Protein AF-A0AAW1LB04-F1 (afdb_monomer)

Mean predicted aligned error: 16.54 Å

Organism: Popillia japonica (NCBI:txid7064)

pLDDT: mean 76.68, std 17.07, range [38.66, 94.31]

Secondary structure (DSSP, 8-state):
----HHHHHHHHHHTTS--------GGG-HHHHHHHHPPPP--S--TT------HHHHHHHHHHHHHS-SS-HHHHHHHHHHSHHHHHHHHHHHH---S----TTTHHHHTTTTTEEEETTEEEE--

Solvent-accessible surface area (backbone atoms only — not comparable to full-atom values): 8220 Å² total; per-residue (Å²): 132,85,69,58,69,70,60,52,56,50,49,63,62,50,66,80,53,95,81,80,94,74,93,73,58,74,86,79,37,52,70,60,55,48,64,76,65,58,77,73,80,86,67,93,83,69,88,90,63,85,61,74,66,46,67,63,56,60,46,50,52,48,47,42,76,75,59,59,60,97,67,47,64,65,58,49,14,52,53,34,64,69,36,73,65,51,36,50,50,52,47,27,68,74,75,51,71,73,96,72,74,91,49,78,84,51,51,72,53,64,79,41,55,91,36,47,46,76,56,82,68,25,82,43,76,64,130

Sequence (127 aa):
MMAAARLQRWAILLSAY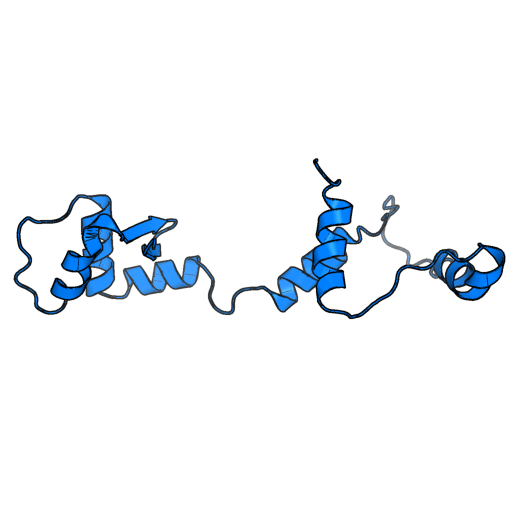DYKIKYRKGTEIANADALSRLPLPEVDEMEGKCNYFSAGSYFCNFIKGCMDPVITAEEIGEATQKDDVLKEIYKFVMYGWPKESSDPKLAPYFKYKNDITTDGNCLIRIK

Foldseek 3Di:
DDPDVVVVLVCVVCVVDDDDDDDDDPVVPVVVVCVVPDDDPDPPDDPDDPPCVPPCVVSVVVCCVVVVPPADPQNQLVVLCVDPQSVVLLCCQVVHNDPDDPDPSNVVVVVQSVQWHDDPSHIDGHD

Radius of gyration: 25.78 Å; Cα contacts (8 Å, |Δi|>4): 60; chains: 1; bounding box: 62×30×64 Å

Structure (mmCIF, N/CA/C/O backbone):
data_AF-A0AAW1LB04-F1
#
_entry.id   AF-A0AAW1LB04-F1
#
loop_
_atom_site.group_PDB
_atom_site.id
_atom_site.type_symbol
_atom_site.label_atom_id
_atom_site.label_alt_id
_atom_site.label_comp_id
_atom_site.label_asym_id
_atom_site.label_entity_id
_atom_site.label_seq_id
_atom_site.pdbx_PDB_ins_code
_atom_site.Cartn_x
_atom_site.Cartn_y
_atom_site.Cartn_z
_atom_site.occupancy
_atom_site.B_iso_or_equiv
_atom_site.auth_seq_id
_atom_site.auth_comp_id
_atom_site.auth_asym_id
_atom_site.auth_atom_id
_atom_site.pdbx_PDB_mo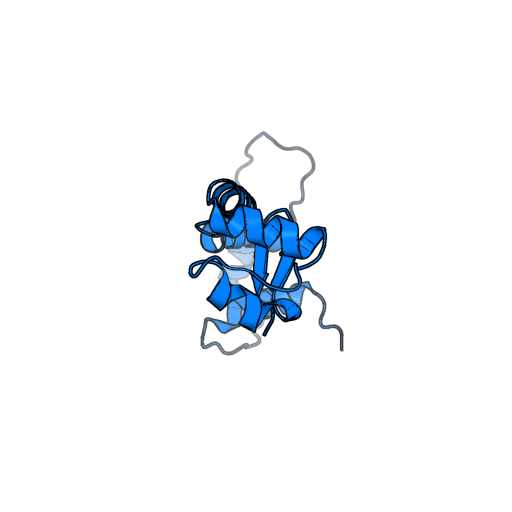del_num
ATOM 1 N N . MET A 1 1 ? -2.689 -21.682 -14.274 1.00 44.38 1 MET A N 1
ATOM 2 C CA . MET A 1 1 ? -1.662 -21.248 -15.245 1.00 44.38 1 MET A CA 1
ATOM 3 C C . MET A 1 1 ? -0.695 -20.320 -14.505 1.00 44.38 1 MET A C 1
ATOM 5 O O . MET A 1 1 ? -0.976 -19.137 -14.384 1.00 44.38 1 MET A O 1
ATOM 9 N N . MET A 1 2 ? 0.366 -20.847 -13.880 1.00 48.91 2 MET A N 1
ATOM 10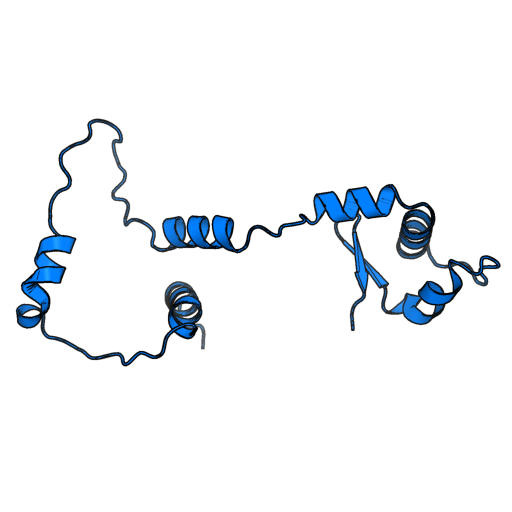 C CA . MET A 1 2 ? 1.352 -19.999 -13.189 1.00 48.91 2 MET A CA 1
ATOM 11 C C . MET A 1 2 ? 2.289 -19.401 -14.238 1.00 48.91 2 MET A C 1
ATOM 13 O O . MET A 1 2 ? 3.272 -20.024 -14.629 1.00 48.91 2 MET A O 1
ATOM 17 N N . ALA A 1 3 ? 1.968 -18.210 -14.742 1.00 54.75 3 ALA A N 1
ATOM 18 C CA . ALA A 1 3 ? 2.963 -17.409 -15.443 1.00 54.75 3 ALA A CA 1
ATOM 19 C C . ALA A 1 3 ? 4.124 -17.165 -14.464 1.00 54.75 3 ALA A C 1
ATOM 21 O O . ALA A 1 3 ? 3.892 -16.685 -13.357 1.00 54.75 3 ALA A O 1
ATOM 22 N N . ALA A 1 4 ? 5.351 -17.547 -14.837 1.00 77.75 4 ALA A N 1
ATOM 23 C CA . ALA A 1 4 ? 6.529 -17.415 -13.980 1.00 77.75 4 ALA A CA 1
ATOM 24 C C . ALA A 1 4 ? 6.591 -16.004 -13.366 1.00 77.75 4 ALA A C 1
ATOM 26 O O . ALA A 1 4 ? 6.458 -15.026 -14.102 1.00 77.75 4 ALA A O 1
ATOM 27 N N . ALA A 1 5 ? 6.818 -15.887 -12.051 1.00 74.69 5 ALA A N 1
ATOM 28 C CA . ALA A 1 5 ? 6.733 -14.628 -11.289 1.00 74.69 5 ALA A CA 1
ATOM 29 C C . ALA A 1 5 ? 7.480 -13.437 -11.933 1.00 74.69 5 ALA A C 1
ATOM 31 O O . ALA A 1 5 ? 7.094 -12.279 -11.786 1.00 74.69 5 ALA A O 1
ATOM 32 N N . ARG A 1 6 ? 8.535 -13.715 -12.712 1.00 73.94 6 ARG A N 1
ATOM 33 C CA . ARG A 1 6 ? 9.247 -12.722 -13.525 1.00 73.94 6 ARG A CA 1
ATOM 34 C C . ARG A 1 6 ? 8.343 -12.035 -14.556 1.00 73.94 6 ARG A C 1
ATOM 36 O O . ARG A 1 6 ? 8.379 -10.815 -14.645 1.00 73.94 6 ARG A O 1
ATOM 43 N N . LEU A 1 7 ? 7.553 -12.789 -15.318 1.00 78.88 7 LEU A N 1
ATOM 44 C CA . LEU A 1 7 ? 6.646 -12.244 -16.334 1.00 78.88 7 LEU A CA 1
ATOM 45 C C . LEU A 1 7 ? 5.517 -11.431 -15.700 1.00 78.88 7 LEU A C 1
ATOM 47 O O . LEU A 1 7 ? 5.165 -10.386 -16.229 1.00 78.88 7 LEU A O 1
ATOM 51 N N . GLN A 1 8 ? 5.004 -11.870 -14.547 1.00 78.31 8 GLN A N 1
ATOM 52 C CA . GLN A 1 8 ? 3.965 -11.140 -13.816 1.00 78.31 8 GLN A CA 1
ATOM 53 C C . GLN A 1 8 ? 4.451 -9.760 -13.359 1.00 78.31 8 GLN A C 1
ATOM 55 O O . GLN A 1 8 ? 3.754 -8.772 -13.565 1.00 78.31 8 GLN A O 1
ATOM 60 N N . ARG A 1 9 ? 5.675 -9.662 -12.820 1.00 78.00 9 ARG A N 1
ATOM 61 C CA . ARG A 1 9 ? 6.265 -8.364 -12.446 1.00 78.00 9 ARG A CA 1
ATOM 62 C C . ARG A 1 9 ? 6.399 -7.419 -13.639 1.00 78.00 9 ARG A C 1
ATOM 64 O O . ARG A 1 9 ? 6.008 -6.261 -13.546 1.00 78.00 9 ARG A O 1
ATOM 71 N N . TRP A 1 10 ? 6.909 -7.920 -14.766 1.00 81.38 10 TRP A N 1
ATOM 72 C CA . TRP A 1 10 ? 7.015 -7.116 -15.986 1.00 81.38 10 TRP A CA 1
ATOM 73 C C . TRP A 1 10 ? 5.645 -6.713 -16.538 1.00 81.38 10 TRP A C 1
ATOM 75 O O . TRP A 1 10 ? 5.508 -5.595 -17.017 1.00 81.38 10 TRP A O 1
ATOM 85 N N . ALA A 1 11 ? 4.629 -7.571 -16.431 1.00 82.81 11 ALA A N 1
ATOM 86 C CA . ALA A 1 11 ? 3.272 -7.242 -16.858 1.00 82.81 11 ALA A CA 1
ATOM 87 C C . ALA A 1 11 ? 2.682 -6.061 -16.067 1.00 82.81 11 ALA A C 1
ATOM 89 O O . ALA A 1 11 ? 2.092 -5.178 -16.680 1.00 82.81 11 ALA A O 1
ATOM 90 N N . ILE A 1 12 ? 2.894 -6.011 -14.744 1.00 83.12 12 ILE A N 1
ATOM 91 C CA . ILE A 1 12 ? 2.448 -4.895 -13.887 1.00 83.12 12 ILE A CA 1
ATOM 92 C C . ILE A 1 12 ? 3.157 -3.590 -14.264 1.00 83.12 12 ILE A C 1
ATOM 94 O O . ILE A 1 12 ? 2.526 -2.546 -14.361 1.00 83.12 12 ILE A O 1
ATOM 98 N N . LEU A 1 13 ? 4.470 -3.630 -14.500 1.00 83.12 13 LEU A N 1
ATOM 99 C CA . LEU A 1 13 ? 5.197 -2.430 -14.917 1.00 83.12 13 LEU A CA 1
ATOM 100 C C . LEU A 1 13 ? 4.701 -1.919 -16.271 1.00 83.12 13 LEU A C 1
ATOM 102 O O . LEU A 1 13 ? 4.451 -0.731 -16.461 1.00 83.12 13 LEU A O 1
ATOM 106 N N . LEU A 1 14 ? 4.595 -2.833 -17.230 1.00 86.19 14 LEU A N 1
ATOM 107 C CA . LEU A 1 14 ? 4.276 -2.486 -18.602 1.00 86.19 14 LEU A CA 1
ATOM 108 C C . LEU A 1 14 ? 2.803 -2.095 -18.774 1.00 86.19 14 LEU A C 1
ATOM 110 O O . LEU A 1 14 ? 2.491 -1.418 -19.747 1.00 86.19 14 LEU A O 1
ATOM 114 N N . SER A 1 15 ? 1.906 -2.443 -17.841 1.00 90.06 15 SER A N 1
ATOM 115 C CA . SER A 1 15 ? 0.492 -2.043 -17.917 1.00 90.06 15 SER A CA 1
ATOM 116 C C . SER A 1 15 ? 0.270 -0.533 -17.814 1.00 90.06 15 SER A C 1
ATOM 118 O O . SER A 1 15 ? -0.800 -0.061 -18.179 1.00 90.06 15 SER A O 1
ATOM 120 N N . ALA A 1 16 ? 1.257 0.227 -17.332 1.00 90.69 16 ALA A N 1
ATOM 121 C CA . ALA A 1 16 ? 1.202 1.689 -17.296 1.00 90.69 16 ALA A CA 1
ATOM 122 C C . ALA A 1 16 ? 1.434 2.351 -18.670 1.00 90.69 16 ALA A C 1
ATOM 124 O O . ALA A 1 16 ? 1.303 3.568 -18.792 1.00 90.69 16 ALA A O 1
ATOM 125 N N . TYR A 1 17 ? 1.787 1.577 -19.699 1.00 92.00 17 TYR A N 1
ATOM 126 C CA . TYR A 1 17 ? 2.145 2.084 -21.021 1.00 92.00 17 TYR A CA 1
ATOM 127 C C . TYR A 1 17 ? 1.260 1.457 -22.102 1.00 92.00 17 TYR A C 1
ATOM 129 O O . TYR A 1 17 ? 0.891 0.288 -22.015 1.00 92.00 17 TYR A O 1
ATOM 137 N N . ASP A 1 18 ? 0.974 2.211 -23.165 1.00 94.31 18 ASP A N 1
ATOM 138 C CA . ASP A 1 18 ? 0.435 1.646 -24.405 1.00 94.31 18 ASP A CA 1
ATOM 139 C C . ASP A 1 18 ? 1.604 1.199 -25.295 1.00 94.31 18 ASP A C 1
ATOM 141 O O . ASP A 1 18 ? 2.391 2.018 -25.779 1.00 94.31 18 ASP A O 1
ATOM 145 N N . TYR A 1 19 ? 1.774 -0.113 -25.466 1.00 90.88 19 TYR A N 1
ATOM 146 C CA . TYR A 1 19 ? 2.898 -0.688 -26.203 1.00 90.88 19 TYR A CA 1
ATOM 147 C C . TYR A 1 19 ? 2.478 -1.891 -27.047 1.00 90.88 19 TYR A C 1
ATOM 149 O O . TYR A 1 19 ? 1.506 -2.593 -26.774 1.00 90.88 19 TYR A O 1
ATOM 157 N N . LYS A 1 20 ? 3.267 -2.166 -28.090 1.00 93.81 20 LYS A N 1
ATOM 158 C CA . LYS A 1 20 ? 3.113 -3.349 -28.944 1.00 93.81 20 LYS A CA 1
ATOM 159 C C . LYS A 1 20 ? 4.405 -4.149 -28.950 1.00 93.81 20 LYS A C 1
ATOM 161 O O . LYS A 1 20 ? 5.450 -3.635 -29.348 1.00 93.81 20 LYS A O 1
ATOM 166 N N . ILE A 1 21 ? 4.328 -5.417 -28.554 1.00 90.69 21 ILE A N 1
ATOM 167 C CA . ILE A 1 21 ? 5.468 -6.336 -28.604 1.00 90.69 21 ILE A CA 1
ATOM 168 C C . ILE A 1 21 ? 5.696 -6.750 -30.060 1.00 90.69 21 ILE A C 1
ATOM 170 O O . ILE A 1 21 ? 4.799 -7.283 -30.711 1.00 90.69 21 ILE A O 1
ATOM 174 N N . LYS A 1 22 ? 6.903 -6.506 -30.575 1.00 93.69 22 LYS A N 1
ATOM 175 C CA . LYS A 1 22 ? 7.326 -6.934 -31.912 1.00 93.69 22 LYS A CA 1
ATOM 176 C C . LYS A 1 22 ? 8.659 -7.659 -31.816 1.00 93.69 22 LYS A C 1
ATOM 178 O O . LYS A 1 22 ? 9.583 -7.167 -31.173 1.00 93.69 22 LYS A O 1
ATOM 183 N N . TYR A 1 23 ? 8.764 -8.799 -32.489 1.00 93.25 23 TYR A N 1
ATOM 184 C CA . TYR A 1 23 ? 10.047 -9.461 -32.692 1.00 93.25 23 TYR A CA 1
ATOM 185 C C . TYR A 1 23 ? 10.906 -8.638 -33.661 1.00 93.25 23 TYR A C 1
ATOM 187 O O . TYR A 1 23 ? 10.406 -8.164 -34.682 1.00 93.25 23 TYR A O 1
ATOM 195 N N . ARG A 1 24 ? 12.193 -8.486 -33.346 1.00 92.06 24 ARG A N 1
ATOM 196 C CA . ARG A 1 24 ? 13.216 -7.953 -34.252 1.00 92.06 24 ARG A CA 1
ATOM 197 C C . ARG A 1 24 ? 14.391 -8.915 -34.283 1.00 92.06 24 ARG A C 1
ATOM 199 O O . ARG A 1 24 ? 14.739 -9.490 -33.250 1.00 92.06 24 ARG A O 1
ATOM 206 N N . LYS A 1 25 ? 14.989 -9.097 -35.458 1.00 92.75 25 LYS A N 1
ATOM 207 C CA . LYS A 1 25 ? 16.155 -9.977 -35.605 1.00 92.75 25 LYS A CA 1
ATOM 208 C C . LYS A 1 25 ? 17.373 -9.339 -34.936 1.00 92.75 25 LYS A C 1
ATOM 210 O O . LYS A 1 25 ? 17.482 -8.118 -34.888 1.00 92.75 25 LYS A O 1
ATOM 215 N N . GLY A 1 26 ? 18.316 -10.162 -34.471 1.00 88.81 26 GLY A N 1
ATOM 216 C CA . GLY A 1 26 ? 19.534 -9.692 -33.789 1.00 88.81 26 GLY A CA 1
ATOM 217 C C . GLY A 1 26 ? 20.334 -8.661 -34.597 1.00 88.81 26 GLY A C 1
ATOM 218 O O . GLY A 1 26 ? 20.843 -7.691 -34.048 1.00 88.81 26 GLY A O 1
ATOM 219 N N . THR A 1 27 ? 20.356 -8.808 -35.922 1.00 92.19 27 THR A N 1
ATOM 220 C CA . THR A 1 27 ? 21.030 -7.881 -36.845 1.00 92.19 27 THR A CA 1
ATOM 221 C C . THR A 1 27 ? 20.394 -6.490 -36.902 1.00 92.19 27 THR A C 1
ATOM 223 O O . THR A 1 27 ? 21.041 -5.542 -37.328 1.00 92.19 27 THR A O 1
ATOM 226 N N . GLU A 1 28 ? 19.138 -6.347 -36.474 1.00 92.88 28 GLU A N 1
ATOM 227 C CA . GLU A 1 28 ? 18.367 -5.095 -36.507 1.00 92.88 28 GLU A CA 1
ATOM 228 C C . GLU A 1 28 ? 18.347 -4.372 -35.149 1.00 92.88 28 GLU A C 1
ATOM 230 O O . GLU A 1 28 ? 17.675 -3.350 -34.994 1.00 92.88 28 GLU A O 1
ATOM 235 N N . ILE A 1 29 ? 19.054 -4.910 -34.151 1.00 92.19 29 ILE A N 1
ATOM 236 C CA . ILE A 1 29 ? 19.147 -4.364 -32.789 1.00 92.19 29 ILE A CA 1
ATOM 237 C C . ILE A 1 29 ? 20.604 -4.146 -32.366 1.00 92.19 29 ILE A C 1
ATOM 239 O O . ILE A 1 29 ? 20.922 -4.214 -31.182 1.00 92.19 29 ILE A O 1
ATOM 243 N N . ALA A 1 30 ? 21.494 -3.878 -33.328 1.00 90.69 30 ALA A N 1
ATOM 244 C CA . ALA A 1 30 ? 22.935 -3.740 -33.100 1.00 90.69 30 ALA A CA 1
ATOM 245 C C . ALA A 1 30 ? 23.283 -2.704 -32.017 1.00 90.69 30 ALA A C 1
ATOM 247 O O . ALA A 1 30 ? 24.212 -2.905 -31.244 1.00 90.69 30 ALA A O 1
ATOM 248 N N . ASN A 1 31 ? 22.504 -1.626 -31.911 1.00 90.56 31 ASN A N 1
ATOM 249 C CA . ASN A 1 31 ? 22.635 -0.635 -30.846 1.00 90.56 31 ASN A CA 1
ATOM 250 C C . ASN A 1 31 ? 22.365 -1.232 -29.453 1.00 90.56 31 ASN A C 1
ATOM 252 O O . ASN A 1 31 ? 23.139 -1.006 -28.528 1.00 90.56 31 ASN A O 1
ATOM 256 N N . ALA A 1 32 ? 21.282 -1.998 -29.301 1.00 88.38 32 ALA A N 1
ATOM 257 C CA . ALA A 1 32 ? 20.940 -2.645 -28.039 1.00 88.38 32 ALA A CA 1
ATOM 258 C C . ALA A 1 32 ? 21.920 -3.780 -27.707 1.00 88.38 32 ALA A C 1
ATOM 260 O O . ALA A 1 32 ? 22.323 -3.906 -26.555 1.00 88.38 32 ALA A O 1
ATOM 261 N N . ASP A 1 33 ? 22.339 -4.563 -28.709 1.00 89.69 33 ASP A N 1
ATOM 262 C CA . ASP A 1 33 ? 23.333 -5.627 -28.541 1.00 89.69 33 ASP A CA 1
ATOM 263 C C . ASP A 1 33 ? 24.680 -5.049 -28.083 1.00 89.69 33 ASP A C 1
ATOM 265 O O . ASP A 1 33 ? 25.198 -5.485 -27.055 1.00 89.69 33 ASP A O 1
ATOM 269 N N . ALA A 1 34 ? 25.173 -3.991 -28.740 1.00 89.31 34 ALA A N 1
ATOM 270 C CA . ALA A 1 34 ? 26.397 -3.299 -28.346 1.00 89.31 34 ALA A CA 1
ATOM 271 C C . ALA A 1 34 ? 26.308 -2.768 -26.909 1.00 89.31 34 ALA A C 1
ATOM 273 O O . ALA A 1 34 ? 27.153 -3.106 -26.087 1.00 89.31 34 ALA A O 1
ATOM 274 N N . LEU A 1 35 ? 25.256 -2.013 -26.569 1.00 86.06 35 LEU A N 1
ATOM 275 C CA . LEU A 1 35 ? 25.078 -1.472 -25.215 1.00 86.06 35 LEU A CA 1
ATOM 276 C C . LEU A 1 35 ? 24.968 -2.568 -24.147 1.00 86.06 35 LEU A C 1
ATOM 278 O O . LEU A 1 35 ? 25.499 -2.404 -23.054 1.00 86.06 35 LEU A O 1
ATOM 282 N N . SER A 1 36 ? 24.316 -3.692 -24.455 1.00 84.88 36 SER A N 1
ATOM 283 C CA . SER A 1 36 ? 24.178 -4.811 -23.514 1.00 84.88 36 SER A CA 1
ATOM 284 C C . SER A 1 36 ? 25.482 -5.578 -23.266 1.00 84.88 36 SER A C 1
ATOM 286 O O . SER A 1 36 ? 25.587 -6.283 -22.265 1.00 84.88 36 SER A O 1
ATOM 288 N N . ARG A 1 37 ? 26.459 -5.455 -24.175 1.00 82.62 37 ARG A N 1
ATOM 289 C CA . ARG A 1 37 ? 27.757 -6.146 -24.131 1.00 82.62 37 ARG A CA 1
ATOM 290 C C . ARG A 1 37 ? 28.927 -5.224 -23.803 1.00 82.62 37 ARG A C 1
ATOM 292 O O . ARG A 1 37 ? 30.044 -5.723 -23.682 1.00 82.62 37 ARG A O 1
ATOM 299 N N . LEU A 1 38 ? 28.704 -3.912 -23.702 1.00 83.56 38 LEU A N 1
ATOM 300 C CA . LEU A 1 38 ? 29.767 -2.965 -23.385 1.00 83.56 38 LEU A CA 1
ATOM 301 C C . LEU A 1 38 ? 30.310 -3.275 -21.984 1.00 83.56 38 LEU A C 1
ATOM 303 O O . LEU A 1 38 ? 29.542 -3.231 -21.018 1.00 83.56 38 LEU A O 1
ATOM 307 N N . PRO A 1 39 ? 31.610 -3.593 -21.858 1.00 77.56 39 PRO A N 1
ATOM 308 C CA . PRO A 1 39 ? 32.215 -3.778 -20.554 1.00 77.56 39 PRO A CA 1
ATOM 309 C C . PRO A 1 39 ? 32.175 -2.442 -19.816 1.00 77.56 39 PRO A C 1
ATOM 311 O O . PRO A 1 39 ? 32.548 -1.401 -20.364 1.00 77.56 39 PRO A O 1
ATOM 314 N N . LEU A 1 40 ? 31.692 -2.465 -18.576 1.00 76.94 40 LEU A N 1
ATOM 315 C CA . LEU A 1 40 ? 31.841 -1.314 -17.698 1.00 76.94 40 LEU A CA 1
ATOM 316 C C . LEU A 1 40 ? 33.335 -1.160 -17.373 1.00 76.94 40 LEU A C 1
ATOM 318 O O . LEU A 1 40 ? 34.006 -2.180 -17.194 1.00 76.94 40 LEU A O 1
ATOM 322 N N . PRO A 1 41 ? 33.869 0.075 -17.322 1.00 75.56 41 PRO A N 1
ATOM 323 C CA . PRO A 1 41 ? 35.229 0.292 -16.847 1.00 75.56 41 PRO A CA 1
ATOM 324 C C . PRO A 1 41 ? 35.370 -0.343 -15.461 1.00 75.56 41 PRO A C 1
ATOM 326 O O . PRO A 1 41 ? 34.473 -0.190 -14.629 1.00 75.56 41 PRO A O 1
ATOM 329 N N . GLU A 1 42 ? 36.452 -1.095 -15.258 1.00 60.59 42 GLU A N 1
ATOM 330 C CA . GLU A 1 42 ? 36.734 -1.802 -14.010 1.00 60.59 42 GLU A CA 1
ATOM 331 C C . GLU A 1 42 ? 36.762 -0.794 -12.858 1.00 60.59 42 GLU A C 1
ATOM 333 O O . GLU A 1 42 ? 37.716 -0.041 -12.672 1.00 60.59 42 GLU A O 1
ATOM 338 N N . VAL A 1 43 ? 35.667 -0.747 -12.105 1.00 58.28 43 VAL A N 1
ATOM 339 C CA . VAL A 1 43 ? 35.692 -0.259 -10.736 1.00 58.28 43 VAL A CA 1
ATOM 340 C C . VAL A 1 43 ? 36.199 -1.429 -9.907 1.00 58.28 43 VAL A C 1
ATOM 342 O O . VAL A 1 43 ? 35.497 -2.423 -9.718 1.00 58.28 43 VAL A O 1
ATOM 345 N N . ASP A 1 44 ? 37.461 -1.339 -9.496 1.00 52.59 44 ASP A N 1
ATOM 346 C CA . ASP A 1 44 ? 38.004 -2.162 -8.423 1.00 52.59 44 ASP A CA 1
ATOM 347 C C . ASP A 1 44 ? 37.079 -1.989 -7.212 1.00 52.59 44 ASP A C 1
ATOM 349 O O . ASP A 1 44 ? 37.031 -0.911 -6.629 1.00 52.59 44 ASP A O 1
ATOM 353 N N . GLU A 1 45 ? 36.265 -3.018 -6.958 1.00 50.06 45 GLU A N 1
ATOM 354 C CA . GLU A 1 45 ? 35.512 -3.364 -5.741 1.00 50.06 45 GLU A CA 1
ATOM 355 C C . GLU A 1 45 ? 34.162 -4.003 -6.110 1.00 50.06 45 GLU A C 1
ATOM 357 O O . GLU A 1 45 ? 33.104 -3.379 -6.105 1.00 50.06 45 GLU A O 1
ATOM 362 N N . MET A 1 46 ? 34.201 -5.295 -6.439 1.00 42.09 46 MET A N 1
ATOM 363 C CA . MET A 1 46 ? 33.441 -6.355 -5.757 1.00 42.09 46 MET A CA 1
ATOM 364 C C . MET A 1 46 ? 33.518 -7.637 -6.587 1.00 42.09 46 MET A C 1
ATOM 366 O O . MET A 1 46 ? 32.710 -7.920 -7.473 1.00 42.09 46 MET A O 1
ATOM 370 N N . GLU A 1 47 ? 34.528 -8.420 -6.232 1.00 39.62 47 GLU A N 1
ATOM 371 C CA . GLU A 1 47 ? 34.610 -9.868 -6.353 1.00 39.62 47 GLU A CA 1
ATOM 372 C C . GLU A 1 47 ? 33.224 -10.552 -6.442 1.00 39.62 47 GLU A C 1
ATOM 374 O O . GLU A 1 47 ? 32.362 -10.415 -5.570 1.00 39.62 47 GLU A O 1
ATOM 379 N N . GLY A 1 48 ? 33.000 -11.323 -7.507 1.00 39.66 48 GLY A N 1
ATOM 380 C CA . GLY A 1 48 ? 32.040 -12.429 -7.463 1.00 39.66 48 GLY A CA 1
ATOM 381 C C . GLY A 1 48 ? 30.552 -12.102 -7.602 1.00 39.66 48 GLY A C 1
ATOM 382 O O . GLY A 1 48 ? 29.726 -12.974 -7.334 1.00 39.66 48 GLY A O 1
ATOM 383 N N . LYS A 1 49 ? 30.162 -10.918 -8.077 1.00 40.31 49 LYS A N 1
ATOM 384 C CA . LYS A 1 49 ? 28.789 -10.708 -8.555 1.00 40.31 49 LYS A CA 1
ATOM 385 C C . LYS A 1 49 ? 28.786 -10.487 -10.056 1.00 40.31 49 LYS A C 1
ATOM 387 O O . LYS A 1 49 ? 28.680 -9.365 -10.541 1.00 40.31 49 LYS A O 1
ATOM 392 N N . CYS A 1 50 ? 28.703 -11.597 -10.790 1.00 38.66 50 CYS A N 1
ATOM 393 C CA . CYS A 1 50 ? 27.780 -11.662 -11.918 1.00 38.66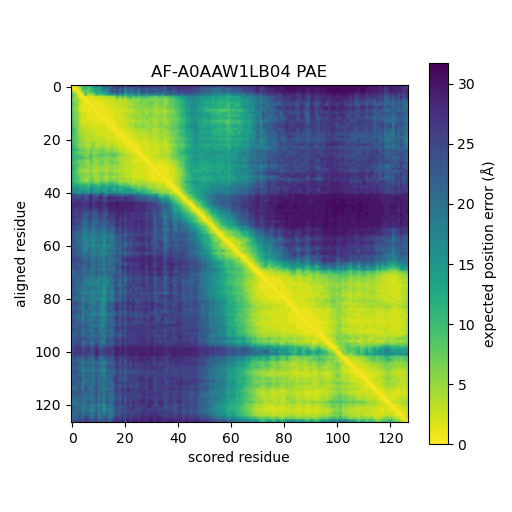 50 CYS A CA 1
ATOM 394 C C . CYS A 1 50 ? 26.372 -11.336 -11.388 1.00 38.66 50 CYS A C 1
ATOM 396 O O . CYS A 1 50 ? 25.518 -12.205 -11.251 1.00 38.66 50 CYS A O 1
ATOM 398 N N . ASN A 1 51 ? 26.133 -10.066 -11.069 1.00 39.69 51 ASN A N 1
ATOM 399 C CA . ASN A 1 51 ? 24.832 -9.464 -11.164 1.00 39.69 51 ASN A CA 1
ATOM 400 C C . ASN A 1 51 ? 24.547 -9.545 -12.675 1.00 39.69 51 ASN A C 1
ATOM 402 O O . ASN A 1 51 ? 24.775 -8.602 -13.418 1.00 39.69 51 ASN A O 1
ATOM 406 N N . TYR A 1 52 ? 24.024 -10.656 -13.204 1.00 40.00 52 TYR A N 1
ATOM 407 C CA . TYR A 1 52 ? 22.575 -10.788 -13.359 1.00 40.00 52 TYR A CA 1
ATOM 408 C C . TYR A 1 52 ? 21.862 -9.773 -12.476 1.00 40.00 52 TYR A C 1
ATOM 410 O O . TYR A 1 52 ? 21.328 -10.078 -11.414 1.00 40.00 52 TYR A O 1
ATOM 418 N N . PHE A 1 53 ? 22.026 -8.520 -12.898 1.00 42.97 53 PHE A N 1
ATOM 419 C CA . PHE A 1 53 ? 21.525 -7.304 -12.320 1.00 42.97 53 PHE A CA 1
ATOM 420 C C . PHE A 1 53 ? 20.048 -7.568 -12.262 1.00 42.97 53 PHE A C 1
ATOM 422 O O . PHE A 1 53 ? 19.359 -7.581 -13.284 1.00 42.97 53 PHE A O 1
ATOM 429 N N . SER A 1 54 ? 19.624 -8.032 -11.090 1.00 47.94 54 SER A N 1
ATOM 430 C CA . SER A 1 54 ? 18.289 -8.524 -10.888 1.00 47.94 54 SER A CA 1
ATOM 431 C C . SER A 1 54 ? 17.443 -7.341 -11.290 1.00 47.94 54 SER A C 1
ATOM 433 O O . SER A 1 54 ? 17.437 -6.323 -10.602 1.00 47.94 54 SER A O 1
ATOM 435 N N . ALA A 1 55 ? 16.755 -7.438 -12.426 1.00 46.44 55 ALA A N 1
ATOM 436 C CA . ALA A 1 55 ? 15.713 -6.483 -12.744 1.00 46.44 55 ALA A CA 1
ATOM 437 C C . ALA A 1 55 ? 14.765 -6.382 -11.538 1.00 46.44 55 ALA A C 1
ATOM 439 O O . ALA A 1 55 ? 14.213 -5.329 -11.288 1.00 46.44 55 ALA A O 1
ATOM 440 N N . GLY A 1 56 ? 14.682 -7.434 -10.710 1.00 45.78 56 GLY A N 1
ATOM 441 C CA . GLY A 1 56 ? 14.074 -7.398 -9.390 1.00 45.78 56 GLY A CA 1
ATOM 442 C C . GLY A 1 56 ? 14.724 -6.465 -8.359 1.00 45.78 56 GLY A C 1
ATOM 443 O O . GLY A 1 56 ? 13.974 -5.925 -7.579 1.00 45.78 56 GLY A O 1
ATOM 444 N N . SER A 1 57 ? 16.034 -6.207 -8.313 1.00 49.84 57 SER A N 1
ATOM 445 C CA . SER A 1 57 ? 16.644 -5.285 -7.328 1.00 49.84 57 SER A CA 1
ATOM 446 C C . SER A 1 57 ? 16.409 -3.815 -7.670 1.00 49.84 57 SER A C 1
ATOM 448 O O . SER A 1 57 ? 16.068 -3.038 -6.786 1.00 49.84 57 SER A O 1
ATOM 450 N N . TYR A 1 58 ? 16.533 -3.429 -8.944 1.00 49.75 58 TYR A N 1
ATOM 451 C CA . TYR A 1 58 ? 16.204 -2.064 -9.378 1.00 49.75 58 TYR A CA 1
ATOM 452 C C . TYR A 1 58 ? 14.708 -1.821 -9.297 1.00 49.75 58 TYR A C 1
ATOM 454 O O . TYR A 1 58 ? 14.286 -0.767 -8.844 1.00 49.75 58 TYR A O 1
ATO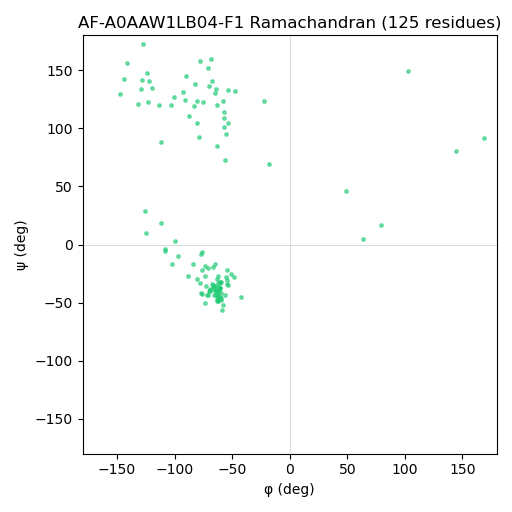M 462 N N . PHE A 1 59 ? 13.907 -2.829 -9.646 1.00 50.62 59 PHE A N 1
ATOM 463 C CA . PHE A 1 59 ? 12.464 -2.762 -9.496 1.00 50.62 59 PHE A CA 1
ATOM 464 C C . PHE A 1 59 ? 12.031 -2.784 -8.030 1.00 50.62 59 PHE A C 1
ATOM 466 O O . PHE A 1 59 ? 11.166 -2.009 -7.673 1.00 50.62 59 PHE A O 1
ATOM 473 N N . CYS A 1 60 ? 12.645 -3.585 -7.154 1.00 49.91 60 CYS A N 1
ATOM 474 C CA . CYS A 1 60 ? 12.363 -3.549 -5.716 1.00 49.91 60 CYS A CA 1
ATOM 475 C C . CYS A 1 60 ? 12.772 -2.212 -5.102 1.00 49.91 60 CYS A C 1
ATOM 477 O O . CYS A 1 60 ? 12.044 -1.717 -4.256 1.00 49.91 60 CYS A O 1
ATOM 479 N N . ASN A 1 61 ? 13.886 -1.611 -5.525 1.00 50.41 61 ASN A N 1
ATOM 480 C CA . ASN A 1 61 ? 14.291 -0.293 -5.035 1.00 50.41 61 ASN A CA 1
ATOM 481 C C . ASN A 1 61 ? 13.412 0.830 -5.601 1.00 50.41 61 ASN A C 1
ATOM 483 O O . ASN A 1 61 ? 13.104 1.767 -4.878 1.00 50.41 61 ASN A O 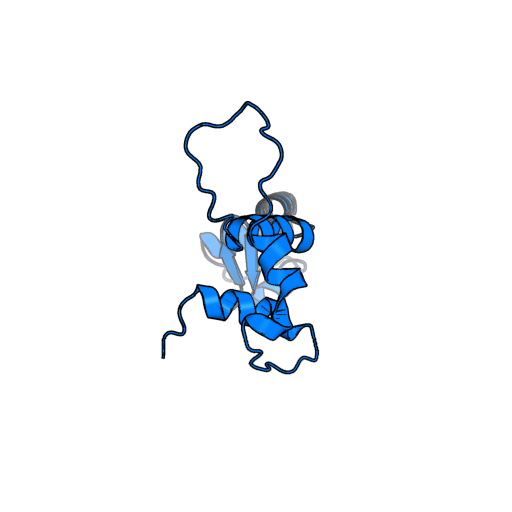1
ATOM 487 N N . PHE A 1 62 ? 12.970 0.726 -6.856 1.00 50.56 62 PHE A N 1
ATOM 488 C CA . PHE A 1 62 ? 12.038 1.674 -7.472 1.00 50.56 62 PHE A CA 1
ATOM 489 C C . PHE A 1 62 ? 10.626 1.550 -6.884 1.00 50.56 62 PHE A C 1
ATOM 491 O O . PHE A 1 62 ? 10.011 2.551 -6.553 1.00 50.56 62 PHE A O 1
ATOM 498 N N . ILE A 1 63 ? 10.130 0.327 -6.681 1.00 52.09 63 ILE A N 1
ATOM 499 C CA . ILE A 1 63 ? 8.865 0.060 -5.988 1.00 52.09 63 ILE A CA 1
ATOM 500 C C . ILE A 1 63 ? 8.956 0.478 -4.524 1.00 52.09 63 ILE A C 1
ATOM 502 O O . ILE A 1 63 ? 8.010 1.078 -4.050 1.00 52.09 63 ILE A O 1
ATOM 506 N N . LYS A 1 64 ? 10.069 0.246 -3.818 1.00 52.75 64 LYS A N 1
ATOM 507 C CA . LYS A 1 64 ? 10.268 0.823 -2.480 1.00 52.75 64 LYS A CA 1
ATOM 508 C C . LYS A 1 64 ? 10.210 2.350 -2.545 1.00 52.75 64 LYS A C 1
ATOM 510 O O . LYS A 1 64 ? 9.301 2.937 -1.997 1.00 52.75 64 LYS A O 1
ATOM 515 N N . GLY A 1 65 ? 11.038 3.003 -3.357 1.00 54.91 65 GLY A N 1
ATOM 516 C CA . GLY A 1 65 ? 11.045 4.471 -3.433 1.00 54.91 65 GLY A CA 1
ATOM 517 C C . GLY A 1 65 ? 9.738 5.126 -3.915 1.00 54.91 65 GLY A C 1
ATOM 518 O O . GLY A 1 65 ? 9.477 6.272 -3.563 1.00 54.91 65 GLY A O 1
ATOM 519 N N . CYS A 1 66 ? 8.916 4.437 -4.715 1.00 53.34 66 CYS A N 1
ATOM 520 C CA . CYS A 1 66 ? 7.647 4.966 -5.236 1.00 53.34 66 CYS A CA 1
ATOM 521 C C . CYS A 1 66 ? 6.391 4.444 -4.514 1.00 53.34 66 CYS A C 1
ATOM 523 O O . CYS A 1 66 ? 5.323 5.028 -4.688 1.00 53.34 66 CYS A O 1
ATOM 525 N N . MET A 1 67 ? 6.489 3.347 -3.757 1.00 54.12 67 MET A N 1
ATOM 526 C CA . MET A 1 67 ? 5.384 2.725 -3.011 1.00 54.12 67 MET A CA 1
ATOM 527 C C . MET A 1 67 ? 5.688 2.553 -1.521 1.00 54.12 67 MET A C 1
ATOM 529 O O . MET A 1 67 ? 4.911 1.884 -0.839 1.00 54.12 67 MET A O 1
ATOM 533 N N . ASP A 1 68 ? 6.771 3.133 -0.999 1.00 58.62 68 ASP A N 1
ATOM 534 C CA . ASP A 1 68 ? 6.925 3.315 0.439 1.00 58.62 68 ASP A CA 1
ATOM 535 C C . ASP A 1 68 ? 5.706 4.130 0.882 1.00 58.62 68 ASP A C 1
ATOM 537 O O . ASP A 1 68 ? 5.488 5.250 0.399 1.00 58.62 68 ASP A O 1
ATOM 541 N N . PRO A 1 69 ? 4.820 3.540 1.698 1.00 59.16 69 PRO A N 1
ATOM 542 C CA . PRO A 1 69 ? 3.627 4.243 2.095 1.00 59.16 69 PRO A CA 1
ATOM 543 C C . PRO A 1 69 ? 4.076 5.453 2.913 1.00 59.16 69 PRO A C 1
ATOM 545 O O . PRO A 1 69 ? 4.918 5.336 3.799 1.00 59.16 69 PRO A O 1
ATOM 548 N N . VAL A 1 70 ? 3.501 6.622 2.617 1.00 71.12 70 VAL A N 1
ATOM 549 C CA . VAL A 1 70 ? 3.766 7.872 3.360 1.00 71.12 70 VAL A CA 1
ATOM 550 C C . VAL A 1 70 ? 3.519 7.689 4.863 1.00 71.12 70 VAL A C 1
ATOM 552 O O . VAL A 1 70 ? 4.040 8.450 5.669 1.00 71.12 70 VAL A O 1
ATOM 555 N N . ILE A 1 71 ? 2.717 6.682 5.220 1.00 78.06 71 ILE A N 1
ATOM 556 C CA . ILE A 1 71 ? 2.447 6.251 6.583 1.00 78.06 71 ILE A CA 1
ATOM 557 C C . ILE A 1 71 ? 2.616 4.730 6.645 1.00 78.06 71 ILE A C 1
ATOM 559 O O . ILE A 1 71 ? 1.924 3.983 5.949 1.00 78.06 71 ILE A O 1
ATOM 563 N N . THR A 1 72 ? 3.519 4.273 7.495 1.00 84.88 72 THR A N 1
ATOM 564 C CA . THR A 1 72 ? 3.772 2.859 7.770 1.00 84.88 72 THR A CA 1
ATOM 565 C C . THR A 1 72 ? 2.709 2.264 8.699 1.00 84.88 72 THR A C 1
ATOM 567 O O . THR A 1 72 ? 2.038 2.967 9.455 1.00 84.88 72 THR A O 1
ATOM 570 N N . ALA A 1 73 ? 2.549 0.937 8.672 1.00 84.75 73 ALA A N 1
ATOM 571 C CA . ALA A 1 73 ? 1.652 0.249 9.605 1.00 84.75 73 ALA A CA 1
ATOM 572 C C . ALA A 1 73 ? 2.067 0.472 11.073 1.00 84.75 73 ALA A C 1
ATOM 574 O O . ALA A 1 73 ? 1.213 0.585 11.944 1.00 84.75 73 ALA A O 1
ATOM 575 N N . GLU A 1 74 ? 3.366 0.601 11.342 1.00 87.06 74 GLU A N 1
ATOM 576 C CA . GLU A 1 74 ? 3.892 0.905 12.677 1.00 87.06 74 GLU A CA 1
ATOM 577 C C . GLU A 1 74 ? 3.401 2.274 13.163 1.00 87.06 74 GLU A C 1
ATOM 579 O O . GLU A 1 74 ? 2.831 2.366 14.249 1.00 87.06 74 GLU A O 1
ATOM 584 N N . GLU A 1 75 ? 3.491 3.309 12.322 1.00 88.25 75 GLU A N 1
ATOM 585 C CA . GLU A 1 75 ? 2.975 4.648 12.637 1.00 88.25 75 GLU A CA 1
ATOM 586 C C . GLU A 1 75 ? 1.454 4.654 12.865 1.00 88.25 75 GLU A C 1
ATOM 588 O O . GLU A 1 75 ? 0.960 5.339 13.763 1.00 88.25 75 GLU A O 1
ATOM 593 N N . ILE A 1 76 ? 0.692 3.864 12.096 1.00 89.12 76 ILE A N 1
ATOM 594 C CA . ILE A 1 76 ? -0.758 3.702 12.309 1.00 89.12 76 ILE A CA 1
ATOM 595 C C . ILE A 1 76 ? -1.030 3.017 13.650 1.00 89.12 76 ILE A C 1
ATOM 597 O O . ILE A 1 76 ? -1.920 3.445 14.390 1.00 89.12 76 ILE A O 1
ATOM 601 N N . GLY A 1 77 ? -0.274 1.970 13.982 1.00 90.19 77 GLY A N 1
ATOM 602 C CA . GLY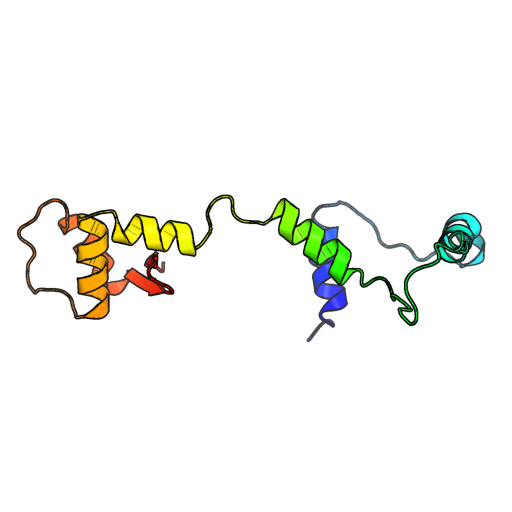 A 1 77 ? -0.379 1.271 15.259 1.00 90.19 77 GLY A CA 1
ATOM 603 C C . GLY A 1 77 ? -0.080 2.198 16.438 1.00 90.19 77 GLY A C 1
ATOM 604 O O . GLY A 1 77 ? -0.848 2.247 17.400 1.00 90.19 77 GLY A O 1
ATOM 605 N N . GLU A 1 78 ? 0.978 3.002 16.346 1.00 91.88 78 GLU A N 1
ATOM 606 C CA . GLU A 1 78 ? 1.325 4.006 17.356 1.00 91.88 78 GLU A CA 1
ATOM 607 C C . GLU A 1 78 ? 0.234 5.071 17.512 1.00 91.88 78 GLU A C 1
ATOM 609 O O . GLU A 1 78 ? -0.193 5.367 18.632 1.00 91.88 78 GLU A O 1
ATOM 614 N N . ALA A 1 79 ? -0.278 5.609 16.401 1.00 89.50 79 ALA A N 1
ATOM 615 C CA . ALA A 1 79 ? -1.373 6.575 16.416 1.00 89.50 79 ALA A CA 1
ATOM 616 C C . ALA A 1 79 ? -2.653 5.980 17.031 1.00 89.50 79 ALA A C 1
ATOM 618 O O . ALA A 1 79 ? -3.320 6.641 17.828 1.00 89.50 79 ALA A O 1
ATOM 619 N N . THR A 1 80 ? -2.950 4.712 16.732 1.00 91.12 80 THR A N 1
ATOM 620 C CA . THR A 1 80 ? -4.087 3.965 17.296 1.00 91.12 80 THR A CA 1
ATOM 621 C C . THR A 1 80 ? -3.965 3.825 18.815 1.00 91.12 80 THR A C 1
ATOM 623 O O . THR A 1 80 ? -4.954 3.972 19.526 1.00 91.12 80 THR A O 1
ATOM 626 N N . GLN A 1 81 ? -2.761 3.572 19.337 1.00 89.75 81 GLN A N 1
ATOM 627 C CA . GLN A 1 81 ? -2.524 3.460 20.784 1.00 89.75 81 GLN A CA 1
ATOM 628 C C . GLN A 1 81 ? -2.490 4.811 21.511 1.00 89.75 81 GLN A C 1
ATOM 630 O O . GLN A 1 81 ? -2.672 4.852 22.734 1.00 89.75 81 GLN A O 1
ATOM 635 N N . LYS A 1 82 ? -2.220 5.897 20.781 1.00 92.25 82 LYS A N 1
ATOM 636 C CA . LYS A 1 82 ? -2.198 7.265 21.307 1.00 92.25 82 LYS A CA 1
ATOM 637 C C . LYS A 1 82 ? -3.598 7.867 21.435 1.00 92.25 82 LYS A C 1
ATOM 639 O O . LYS A 1 82 ? -3.803 8.710 22.301 1.00 92.25 82 LYS A O 1
ATOM 644 N N . ASP A 1 83 ? -4.533 7.452 20.588 1.00 92.06 83 ASP A N 1
ATOM 645 C CA . ASP A 1 83 ? -5.926 7.890 20.642 1.00 92.06 83 ASP A CA 1
ATOM 646 C C . ASP A 1 83 ? -6.710 7.106 21.708 1.00 92.06 83 ASP A C 1
ATOM 648 O O . ASP A 1 83 ? -6.767 5.876 21.682 1.00 92.06 83 ASP A O 1
ATOM 652 N N . ASP A 1 84 ? -7.326 7.820 22.653 1.00 88.88 84 ASP A N 1
ATOM 653 C CA . ASP A 1 84 ? -8.034 7.210 23.785 1.00 88.88 84 ASP A CA 1
ATOM 654 C C . ASP A 1 84 ? -9.227 6.344 23.348 1.00 88.88 84 ASP A C 1
ATOM 656 O O . ASP A 1 84 ? -9.470 5.286 23.929 1.00 88.88 84 ASP A O 1
ATOM 660 N N . VAL A 1 85 ? -9.942 6.754 22.295 1.00 90.38 85 VAL A N 1
ATOM 661 C CA . VAL A 1 85 ? -11.117 6.044 21.772 1.00 90.38 85 VAL A CA 1
ATOM 662 C C . VAL A 1 85 ? -10.666 4.787 21.036 1.00 90.38 85 VAL A C 1
ATOM 664 O O . VAL A 1 85 ? -11.156 3.692 21.310 1.00 90.38 85 VAL A O 1
ATOM 667 N N . LEU A 1 86 ? -9.710 4.914 20.112 1.00 90.06 86 LEU A N 1
ATOM 668 C CA . LEU A 1 86 ? -9.237 3.780 19.314 1.00 90.06 86 LEU A CA 1
ATOM 669 C C . LEU A 1 86 ? -8.500 2.743 20.161 1.00 90.06 86 LEU A C 1
ATOM 671 O O . LEU A 1 86 ? -8.666 1.545 19.936 1.00 90.06 86 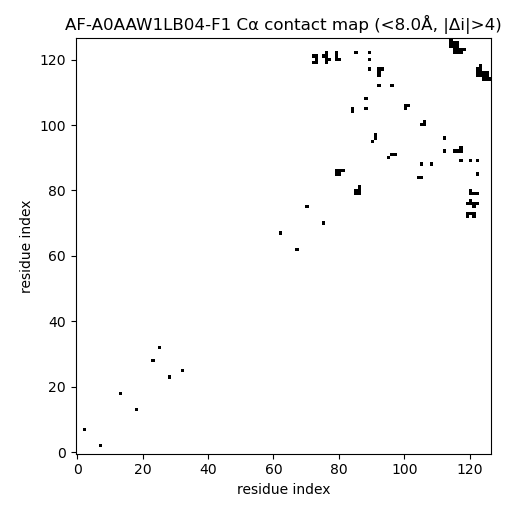LEU A O 1
ATOM 675 N N . LYS A 1 87 ? -7.758 3.169 21.182 1.00 91.12 87 LYS A N 1
ATOM 676 C CA . LYS A 1 87 ? -7.143 2.267 22.159 1.00 91.12 87 LYS A CA 1
ATOM 677 C C . LYS A 1 87 ? -8.179 1.443 22.919 1.00 91.12 87 LYS A C 1
ATOM 679 O O . LYS A 1 87 ? -7.939 0.273 23.223 1.00 91.12 87 LYS A O 1
ATOM 684 N N . GLU A 1 88 ? -9.325 2.033 23.241 1.00 89.19 88 GLU A N 1
ATOM 685 C CA . GLU A 1 88 ? -10.422 1.328 23.899 1.00 89.19 88 GLU A CA 1
ATOM 686 C C . GLU A 1 88 ? -11.110 0.343 22.944 1.00 89.19 88 GLU A C 1
ATOM 688 O O . GLU A 1 88 ? -11.289 -0.825 23.293 1.00 89.19 88 GLU A O 1
ATOM 693 N N . ILE A 1 89 ? -11.365 0.752 21.697 1.00 90.44 89 ILE A N 1
ATOM 694 C CA . ILE A 1 89 ? -11.874 -0.147 20.649 1.00 90.44 89 ILE A CA 1
ATOM 695 C C . ILE A 1 89 ? -10.910 -1.310 20.392 1.00 90.44 89 ILE A C 1
ATOM 697 O O . ILE A 1 89 ? -11.346 -2.455 20.296 1.00 90.44 89 ILE A O 1
ATOM 701 N N . TYR A 1 90 ? -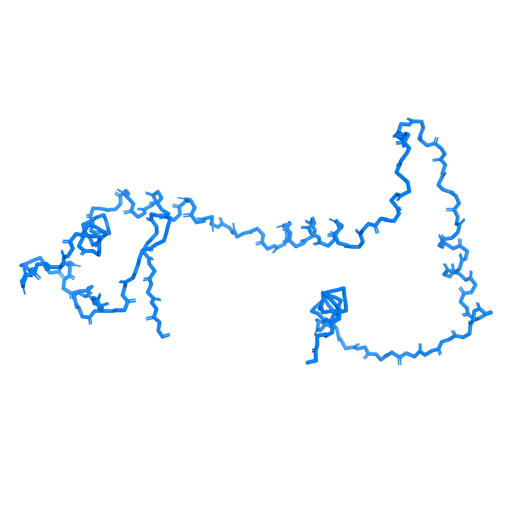9.602 -1.059 20.353 1.00 91.25 90 TYR A N 1
ATOM 702 C CA . TYR A 1 90 ? -8.581 -2.099 20.219 1.00 91.25 90 TYR A CA 1
ATOM 703 C C . TYR A 1 90 ? -8.693 -3.151 21.326 1.00 91.25 90 TYR A C 1
ATOM 705 O O . TYR A 1 90 ? -8.666 -4.353 21.053 1.00 91.25 90 TYR A O 1
ATOM 713 N N . LYS A 1 91 ? -8.900 -2.718 22.575 1.00 90.06 91 LYS A N 1
ATOM 714 C CA . LYS A 1 91 ? -9.147 -3.635 23.694 1.00 90.06 91 LYS A CA 1
ATOM 715 C C . LYS A 1 91 ? -10.448 -4.413 23.515 1.00 90.06 91 LYS A C 1
ATOM 717 O O . LYS A 1 91 ? -10.454 -5.603 23.802 1.00 90.06 91 LYS A O 1
ATOM 722 N N . PHE A 1 92 ? -11.522 -3.795 23.032 1.00 89.75 92 PHE A N 1
ATOM 723 C CA . PHE A 1 92 ? -12.782 -4.508 22.792 1.00 89.75 92 PHE A CA 1
ATOM 724 C C . PHE A 1 92 ? -12.673 -5.552 21.683 1.00 89.75 92 PHE A C 1
ATOM 726 O O . PHE A 1 92 ? -13.256 -6.626 21.793 1.00 89.75 92 PHE A O 1
ATOM 733 N N . VAL A 1 93 ? -11.892 -5.284 20.639 1.00 90.06 93 VAL A N 1
ATOM 734 C CA . VAL A 1 93 ? -11.654 -6.274 19.582 1.00 90.06 93 VAL A CA 1
ATOM 735 C C . VAL A 1 93 ? -10.807 -7.439 20.109 1.00 90.06 93 VAL A C 1
ATOM 737 O O . VAL A 1 93 ? -11.105 -8.587 19.798 1.00 90.06 93 VAL A O 1
ATOM 740 N N . MET A 1 94 ? -9.808 -7.170 20.959 1.00 87.75 94 MET A N 1
ATOM 741 C CA . MET A 1 94 ? -8.925 -8.206 21.518 1.00 87.75 94 MET A CA 1
ATOM 742 C C . MET A 1 94 ? -9.551 -9.030 22.653 1.00 87.75 94 MET A C 1
ATOM 744 O O . MET A 1 94 ? -9.354 -10.241 22.716 1.00 87.75 94 MET A O 1
ATOM 748 N N . TYR A 1 95 ? -10.282 -8.390 23.567 1.00 88.75 95 TYR A N 1
ATOM 749 C CA . TYR A 1 95 ? -10.802 -9.012 24.794 1.00 88.75 95 TYR A CA 1
ATOM 750 C C . TYR A 1 95 ? -12.319 -9.233 24.776 1.00 88.75 95 TYR A C 1
ATOM 752 O O . TYR A 1 95 ? -12.869 -9.829 25.702 1.00 88.75 95 TYR A O 1
ATOM 760 N N . GLY A 1 96 ? -12.996 -8.782 23.721 1.00 85.25 96 GLY A N 1
ATOM 761 C CA . GLY A 1 96 ? -14.440 -8.871 23.566 1.00 85.25 96 GLY A CA 1
ATOM 762 C C . GLY A 1 96 ? -15.157 -7.546 23.833 1.00 85.25 96 GLY A C 1
ATOM 763 O O . GLY A 1 96 ? -14.736 -6.710 24.634 1.00 85.25 96 GLY A O 1
ATOM 764 N N . TRP A 1 97 ? -16.276 -7.367 23.133 1.00 86.88 97 TRP A N 1
ATOM 765 C CA . TRP A 1 97 ? -17.096 -6.163 23.206 1.00 86.88 97 TRP A CA 1
ATOM 766 C C . TRP A 1 97 ? -18.035 -6.204 24.422 1.00 86.88 97 TRP A C 1
ATOM 768 O O . TRP A 1 97 ? -18.661 -7.242 24.669 1.00 86.88 97 TRP A O 1
ATOM 778 N N . PRO A 1 98 ? -18.206 -5.093 25.161 1.00 84.06 98 PRO A N 1
ATOM 779 C CA . PRO A 1 98 ? -19.198 -5.018 26.226 1.00 84.06 98 PRO A CA 1
ATOM 780 C C . PRO A 1 98 ? -20.623 -5.041 25.647 1.00 84.06 98 PRO A C 1
ATOM 782 O O . PRO A 1 98 ? -20.846 -4.776 24.465 1.00 84.06 98 PRO A O 1
ATOM 785 N N . LYS A 1 99 ? -21.611 -5.390 26.482 1.00 73.62 99 LYS A N 1
ATOM 786 C CA . LYS A 1 99 ? -23.015 -5.515 26.046 1.00 73.62 99 LYS A CA 1
ATOM 787 C C . LYS A 1 99 ? -23.631 -4.171 25.653 1.00 73.62 99 LYS A C 1
ATOM 789 O O . LYS A 1 99 ? -24.424 -4.130 24.719 1.00 73.62 99 LYS A O 1
ATOM 794 N N . GLU A 1 100 ? -23.226 -3.099 26.328 1.00 67.38 100 GLU A N 1
ATOM 795 C CA . GLU A 1 100 ? -23.630 -1.724 26.049 1.00 67.38 100 GLU A CA 1
ATOM 796 C C . GLU A 1 100 ? -22.440 -0.794 26.304 1.00 67.38 100 GLU A C 1
ATOM 798 O O . GLU A 1 100 ? -21.673 -1.004 27.246 1.00 67.38 100 GLU A O 1
ATOM 803 N N . SER A 1 101 ? -22.283 0.232 25.470 1.00 64.38 101 SER A N 1
ATOM 804 C CA . SER A 1 101 ? -21.376 1.349 25.730 1.00 64.38 101 SER A CA 1
ATOM 805 C C . SER A 1 101 ? -22.195 2.615 25.926 1.00 64.38 101 SER A C 1
ATOM 807 O O . SER A 1 101 ? -22.899 3.033 25.006 1.00 64.38 101 SER A O 1
ATOM 809 N N . SER A 1 102 ? -22.076 3.245 27.091 1.00 65.38 102 SER A N 1
ATOM 810 C CA . SER A 1 102 ? -22.746 4.522 27.368 1.00 65.38 102 SER A CA 1
ATOM 811 C C . SER A 1 102 ? -22.052 5.727 26.724 1.00 65.38 102 SER A C 1
ATOM 813 O O . SER A 1 102 ? -22.613 6.818 26.763 1.00 65.38 102 SER A O 1
ATOM 815 N N . ASP A 1 103 ? -20.855 5.564 26.141 1.00 78.19 103 ASP A N 1
ATOM 816 C CA . ASP A 1 103 ? -20.122 6.674 25.522 1.00 78.19 103 ASP A CA 1
ATOM 817 C C . ASP A 1 103 ? -20.612 6.948 24.081 1.00 78.19 103 ASP A C 1
ATOM 819 O O . ASP A 1 103 ? -20.470 6.086 23.199 1.00 78.19 103 ASP A O 1
ATOM 823 N N . PRO A 1 104 ? -21.130 8.160 23.797 1.00 79.62 104 PRO A N 1
ATOM 824 C CA . PRO A 1 104 ? -21.521 8.576 22.452 1.00 79.62 104 PRO A CA 1
ATOM 825 C C . PRO A 1 104 ? -20.401 8.463 21.406 1.00 79.62 104 PRO A C 1
ATOM 827 O O . PRO A 1 104 ? -20.690 8.270 20.225 1.00 79.62 104 PRO A O 1
ATOM 830 N N . LYS A 1 105 ? -19.129 8.574 21.811 1.00 82.81 105 LYS A N 1
ATOM 831 C CA . LYS A 1 105 ? -17.971 8.494 20.905 1.00 82.81 105 LYS A CA 1
ATOM 832 C C . LYS A 1 105 ? -17.697 7.072 20.419 1.00 82.81 105 LYS A C 1
ATOM 834 O O . LYS A 1 105 ? -17.175 6.896 19.319 1.00 82.81 105 LYS A O 1
ATOM 839 N N . LEU A 1 106 ? -18.074 6.064 21.206 1.00 81.94 106 LEU A N 1
ATOM 840 C CA . LEU A 1 106 ? -17.864 4.650 20.886 1.00 81.94 106 LEU A CA 1
ATOM 841 C C . LEU A 1 106 ? -19.024 4.065 20.069 1.00 81.94 106 LEU A C 1
ATOM 843 O O . LEU A 1 106 ? -18.808 3.171 19.249 1.00 81.94 106 LEU A O 1
ATOM 847 N N . ALA A 1 107 ? -20.233 4.619 20.211 1.00 81.94 107 ALA A N 1
ATOM 848 C CA . ALA A 1 107 ? -21.439 4.217 19.483 1.00 81.94 107 ALA A CA 1
ATOM 849 C C . ALA A 1 107 ? -21.253 3.935 17.968 1.00 81.94 107 ALA A C 1
ATOM 851 O O . ALA A 1 107 ? -21.747 2.902 17.501 1.00 81.94 107 ALA A O 1
ATOM 852 N N . PRO A 1 108 ? -20.540 4.764 17.169 1.00 86.06 108 PRO A N 1
ATOM 853 C CA . PRO A 1 108 ? -20.338 4.475 15.747 1.00 86.06 108 PRO A CA 1
ATOM 854 C C . PRO A 1 108 ? -19.538 3.191 15.482 1.00 86.06 108 PRO A C 1
ATOM 856 O O . PRO A 1 108 ? -19.782 2.532 14.471 1.00 86.06 108 PRO A O 1
ATOM 859 N N . TYR A 1 109 ? -18.625 2.802 16.374 1.00 86.94 109 TYR A N 1
ATOM 860 C CA . TYR A 1 109 ? -17.808 1.594 16.227 1.00 86.94 109 TYR A CA 1
ATOM 861 C C . TYR A 1 109 ? -18.585 0.326 16.591 1.00 86.94 109 TYR A C 1
ATOM 863 O O . TYR A 1 109 ? -18.419 -0.697 15.932 1.00 86.94 109 TYR A O 1
ATOM 871 N N . PHE A 1 110 ? -19.515 0.404 17.551 1.00 85.94 110 PHE A N 1
ATOM 872 C CA . PHE A 1 110 ? -20.390 -0.721 17.914 1.00 85.94 110 PHE A CA 1
ATOM 873 C C . PHE A 1 110 ? -21.249 -1.209 16.747 1.00 85.94 110 PHE A C 1
ATOM 875 O O . PHE A 1 110 ? -21.509 -2.409 16.633 1.00 85.94 110 PHE A O 1
ATOM 882 N N . LYS A 1 111 ? -21.651 -0.302 15.846 1.00 86.12 111 LYS A N 1
ATOM 883 C CA . LYS A 1 111 ? -22.378 -0.655 14.618 1.00 86.12 111 LYS A CA 1
ATOM 884 C C . LYS A 1 111 ? -21.569 -1.584 13.707 1.00 86.12 111 LYS A C 1
ATOM 886 O O . LYS A 1 111 ? -22.156 -2.411 13.018 1.00 86.12 111 LYS A O 1
ATOM 891 N N . TYR A 1 112 ? -20.246 -1.450 13.713 1.00 87.19 112 TYR A N 1
ATOM 892 C CA . TYR A 1 112 ? -19.329 -2.184 12.839 1.00 87.19 112 TYR A CA 1
ATOM 893 C C . TYR A 1 112 ? -18.469 -3.190 13.607 1.00 87.19 112 TYR A C 1
ATOM 895 O O . TYR A 1 112 ? -17.456 -3.639 13.091 1.00 87.19 112 TYR A O 1
ATOM 903 N N . LYS A 1 113 ? -18.859 -3.576 14.826 1.00 86.00 113 LYS A N 1
ATOM 904 C CA . LYS A 1 113 ? -18.057 -4.456 15.691 1.00 86.00 113 LYS A CA 1
ATOM 905 C C . LYS A 1 113 ? -17.641 -5.786 15.050 1.00 86.00 113 LYS A C 1
ATOM 907 O O . LYS A 1 113 ? -16.589 -6.310 15.386 1.00 86.00 113 LYS A O 1
ATOM 912 N N . ASN A 1 114 ? -18.459 -6.311 14.136 1.00 86.06 114 ASN A N 1
ATOM 913 C CA . ASN A 1 114 ? -18.186 -7.559 13.416 1.00 86.06 114 ASN A CA 1
ATOM 914 C C . ASN A 1 114 ? -17.278 -7.355 12.192 1.00 86.06 114 ASN A C 1
ATOM 916 O O . ASN A 1 114 ? -16.727 -8.322 11.679 1.00 86.06 114 ASN A O 1
ATOM 920 N N . ASP A 1 115 ? -17.133 -6.110 11.739 1.00 89.81 115 ASP A N 1
ATOM 921 C CA . ASP A 1 115 ? -16.337 -5.730 10.572 1.00 89.81 115 ASP A CA 1
ATOM 922 C C . ASP A 1 115 ? -14.938 -5.245 10.987 1.00 89.81 115 ASP A C 1
ATOM 924 O O . ASP A 1 115 ? -14.099 -4.990 10.128 1.00 89.81 115 ASP A O 1
ATOM 928 N N . ILE A 1 116 ? -14.688 -5.038 12.285 1.00 90.62 116 ILE A N 1
ATOM 929 C CA . ILE A 1 116 ? -13.427 -4.495 12.800 1.00 90.62 116 ILE A CA 1
ATOM 930 C C . ILE A 1 116 ? -12.556 -5.636 13.331 1.00 90.62 116 ILE A C 1
ATOM 932 O O . ILE A 1 116 ? -12.969 -6.400 14.202 1.00 90.62 116 ILE A O 1
ATOM 936 N N . THR A 1 117 ? -11.323 -5.703 12.843 1.00 89.12 117 THR A N 1
ATOM 937 C CA . THR A 1 117 ? -10.286 -6.656 13.243 1.00 89.12 117 THR A CA 1
ATOM 938 C C . THR A 1 117 ? -8.996 -5.928 13.615 1.00 89.12 117 THR A C 1
ATOM 940 O O . THR A 1 117 ? -8.864 -4.717 13.424 1.00 89.12 117 THR A O 1
ATOM 943 N N . THR A 1 118 ? -8.027 -6.667 14.148 1.00 89.12 118 THR A N 1
ATOM 944 C CA . THR A 1 118 ? -6.717 -6.142 14.543 1.00 89.12 118 THR A CA 1
ATOM 945 C C . THR A 1 118 ? -5.587 -6.871 13.824 1.00 89.12 118 THR A C 1
ATOM 947 O O . THR A 1 118 ? -5.639 -8.087 13.657 1.00 89.12 118 THR A O 1
ATOM 950 N N . ASP A 1 119 ? -4.560 -6.127 13.414 1.00 85.88 119 ASP A N 1
ATOM 951 C CA . ASP A 1 119 ? -3.298 -6.666 12.890 1.00 85.88 119 ASP A CA 1
ATOM 952 C C . ASP A 1 119 ? -2.148 -5.727 13.269 1.00 85.88 119 ASP A C 1
ATOM 954 O O . ASP A 1 119 ? -2.268 -4.521 13.084 1.00 85.88 119 ASP A O 1
ATOM 958 N N . GLY A 1 120 ? -1.061 -6.244 13.849 1.00 79.31 120 GLY A N 1
ATOM 959 C CA . GLY A 1 120 ? 0.116 -5.435 14.206 1.00 79.31 120 GLY A CA 1
ATOM 960 C C . GLY A 1 120 ? -0.185 -4.135 14.976 1.00 79.31 120 GLY A C 1
ATOM 961 O O . GLY A 1 120 ? 0.324 -3.082 14.612 1.00 79.31 120 GLY A O 1
ATOM 962 N N . ASN A 1 121 ? -1.042 -4.181 16.007 1.00 85.31 121 ASN A N 1
ATOM 963 C CA . ASN A 1 121 ? -1.554 -3.017 16.762 1.00 85.31 121 ASN A CA 1
ATOM 964 C C . ASN A 1 121 ? -2.405 -2.005 15.963 1.00 85.31 121 ASN A C 1
ATOM 966 O O . ASN A 1 121 ? -2.832 -0.998 16.529 1.00 85.31 121 ASN A O 1
ATOM 970 N N . CYS A 1 122 ? -2.709 -2.278 14.695 1.00 89.19 122 CYS A N 1
ATOM 971 C CA . CYS A 1 122 ? -3.619 -1.492 13.871 1.00 89.19 122 CYS A CA 1
ATOM 972 C C . CYS A 1 122 ? -5.056 -2.003 13.999 1.00 89.19 122 CYS A C 1
ATOM 974 O O . CYS A 1 122 ? -5.298 -3.209 14.086 1.00 89.19 122 CYS A O 1
ATOM 976 N N . LEU A 1 123 ? -6.017 -1.080 13.948 1.00 89.75 123 LEU A N 1
ATOM 977 C CA . LEU A 1 123 ? -7.428 -1.397 13.746 1.00 89.75 123 LEU A CA 1
ATOM 978 C C . LEU A 1 123 ? -7.750 -1.373 12.254 1.00 89.75 123 LEU A C 1
ATOM 980 O O . LEU A 1 123 ? -7.541 -0.367 11.578 1.00 89.75 123 LEU A O 1
ATOM 984 N N . ILE A 1 124 ? -8.291 -2.476 11.749 1.00 90.62 124 ILE A N 1
ATOM 985 C CA . ILE A 1 124 ? -8.636 -2.650 10.340 1.00 90.62 124 ILE A CA 1
ATOM 986 C C . ILE A 1 124 ? -10.130 -2.906 10.246 1.00 90.62 124 ILE A C 1
ATOM 988 O O . ILE A 1 124 ? -10.681 -3.706 10.995 1.00 90.62 124 ILE A O 1
ATOM 992 N N . ARG A 1 125 ? -10.798 -2.237 9.308 1.00 87.50 125 ARG A N 1
ATOM 993 C CA . ARG A 1 125 ? -12.188 -2.532 8.974 1.00 87.50 125 ARG A CA 1
ATOM 994 C C . ARG A 1 125 ? -12.246 -3.313 7.667 1.00 87.50 125 ARG A C 1
ATOM 996 O O . ARG A 1 125 ? -11.833 -2.798 6.631 1.00 87.50 125 ARG A O 1
ATOM 1003 N N . ILE A 1 126 ? -12.798 -4.515 7.715 1.00 81.12 126 ILE A N 1
ATOM 1004 C CA . ILE A 1 126 ? -12.996 -5.395 6.567 1.00 81.12 126 ILE A CA 1
ATOM 1005 C C . ILE A 1 126 ? -14.404 -5.135 6.008 1.00 81.12 126 ILE A C 1
ATOM 1007 O O . ILE A 1 126 ? -15.370 -5.050 6.764 1.00 81.12 126 ILE A O 1
ATOM 1011 N N . LYS A 1 127 ? -14.514 -4.934 4.692 1.00 64.06 127 LYS A N 1
ATOM 1012 C CA . LYS A 1 127 ? -15.776 -4.760 3.958 1.00 64.06 127 LYS A CA 1
ATOM 1013 C C . LYS A 1 127 ? -15.960 -5.889 2.959 1.00 64.06 127 LYS A C 1
ATOM 1015 O O . LYS A 1 127 ? -14.929 -6.319 2.398 1.00 64.06 127 LYS A O 1
#